Protein AF-A0A3B4HCM1-F1 (afdb_monomer_lite)

InterPro domains:
  IPR000276 G protein-coupled receptor, rhodopsin-like [PF00001] (5-69)
  IPR002962 Peropsin [PR01244] (8-19)
  IPR002962 Peropsin [PR01244] (32-47)
  IPR002962 Peropsin [PR01244] (48-59)
  IPR017452 GPCR, rhodopsin-like, 7TM [PS50262] (4-71)
  IPR050125 G-protein coupled receptor opsins [PTHR24240] (3-62)

Sequence (71 aa):
ILASNIVVLLMFVKFKELRTPTNFIIINLAFTDIGVAGIGYPMSAASDIHGSWKFGYAGCQVWFGLKTCIV

Secondary structure (DSSP, 8-state):
-HHHHHHHHHHHHH-GGG--HHHHHHHHHHHHHHHIIIIIHHHHHHHHHHTS--S-HHHHHHHHHHHHS--

Foldseek 3Di:
DLVVLVVLLVCCVVDVVQPDPVSVVSNVVSVVVNCCVVPVVVQVVVCVVVVARDPDDVVCCVNPRDPRHVD

Organism: NCBI:txid303518

Structure (mmCIF, N/CA/C/O backbone):
data_AF-A0A3B4HCM1-F1
#
_entry.id   AF-A0A3B4HCM1-F1
#
loop_
_atom_site.group_PDB
_atom_site.id
_atom_site.type_symbol
_atom_site.label_atom_id
_atom_site.label_alt_id
_atom_site.label_comp_id
_atom_site.label_asym_id
_atom_site.label_entity_id
_atom_site.label_seq_id
_atom_site.pdbx_PDB_ins_code
_atom_site.Cartn_x
_atom_site.Cartn_y
_atom_site.Cartn_z
_atom_site.occupancy
_atom_site.B_iso_or_equiv
_atom_site.auth_seq_id
_atom_site.auth_comp_id
_atom_site.auth_asym_id
_atom_site.auth_atom_id
_atom_site.pdbx_PDB_model_num
ATOM 1 N N . ILE A 1 1 ? -6.255 -11.400 -1.976 1.00 66.88 1 ILE A N 1
ATOM 2 C CA . ILE A 1 1 ? -5.963 -10.089 -1.347 1.00 66.88 1 ILE A CA 1
ATOM 3 C C . ILE A 1 1 ? -7.038 -9.045 -1.660 1.00 66.88 1 ILE A C 1
ATOM 5 O O . ILE A 1 1 ? -7.645 -8.544 -0.725 1.00 66.88 1 ILE A O 1
ATOM 9 N N . LEU A 1 2 ? -7.336 -8.737 -2.931 1.00 72.19 2 LEU A N 1
ATOM 10 C CA . LEU A 1 2 ? -8.297 -7.668 -3.263 1.00 72.19 2 LEU A CA 1
ATOM 11 C C . LEU A 1 2 ? -9.705 -7.928 -2.705 1.00 72.19 2 LEU A C 1
ATOM 13 O O . LEU A 1 2 ? -10.240 -7.085 -1.998 1.00 72.19 2 LEU A O 1
ATOM 17 N N . ALA A 1 3 ? -10.274 -9.115 -2.940 1.00 75.94 3 ALA A N 1
ATOM 18 C CA . ALA A 1 3 ? -11.618 -9.441 -2.457 1.00 75.94 3 ALA A CA 1
ATOM 19 C C . ALA A 1 3 ? -11.743 -9.351 -0.923 1.00 75.94 3 ALA A C 1
ATOM 21 O O . ALA A 1 3 ? -12.711 -8.790 -0.422 1.00 75.94 3 ALA A O 1
ATOM 22 N N . SER A 1 4 ? -10.748 -9.835 -0.172 1.00 77.19 4 SER A N 1
ATOM 23 C CA . SER A 1 4 ? -10.770 -9.800 1.296 1.00 77.19 4 SER A CA 1
ATOM 24 C C . SER A 1 4 ? -10.628 -8.381 1.846 1.00 77.19 4 SER A C 1
ATOM 26 O O . SER A 1 4 ? -11.399 -7.990 2.717 1.00 77.19 4 SER A O 1
ATOM 28 N N . ASN A 1 5 ? -9.703 -7.579 1.309 1.00 79.56 5 ASN A N 1
ATOM 29 C CA . ASN A 1 5 ? -9.482 -6.213 1.790 1.00 79.56 5 ASN A CA 1
ATOM 30 C C . ASN A 1 5 ? -10.611 -5.252 1.387 1.00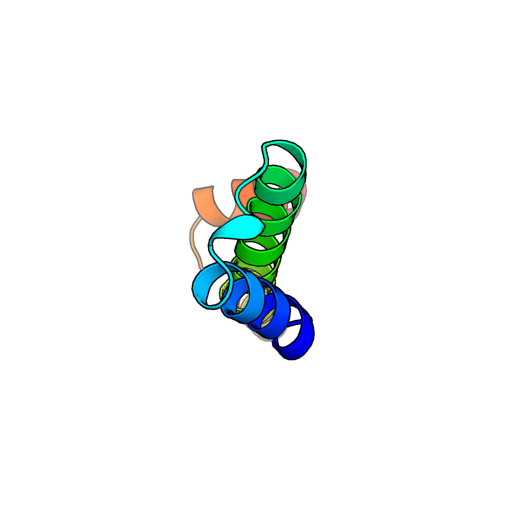 79.56 5 ASN A C 1
ATOM 32 O O . ASN A 1 5 ? -10.971 -4.370 2.163 1.00 79.56 5 ASN A O 1
ATOM 36 N N . ILE A 1 6 ? -11.248 -5.469 0.231 1.00 80.88 6 ILE A N 1
ATOM 37 C CA . ILE A 1 6 ? -12.444 -4.717 -0.178 1.00 80.88 6 ILE A CA 1
ATOM 38 C C . ILE A 1 6 ? -13.631 -5.047 0.735 1.00 80.88 6 ILE A C 1
ATOM 40 O O . ILE A 1 6 ? -14.339 -4.136 1.156 1.00 80.88 6 ILE A O 1
ATOM 44 N N . VAL A 1 7 ? -13.838 -6.320 1.090 1.00 83.25 7 VAL A N 1
ATOM 45 C CA . VAL A 1 7 ? -14.905 -6.722 2.025 1.00 83.25 7 VAL A CA 1
ATOM 46 C C . VAL A 1 7 ? -14.695 -6.102 3.407 1.00 83.25 7 VAL A C 1
ATOM 48 O O . VAL A 1 7 ? -15.657 -5.622 4.004 1.00 83.25 7 VAL A O 1
ATOM 51 N N . VAL A 1 8 ? -13.450 -6.040 3.888 1.00 81.25 8 VAL A N 1
ATOM 52 C CA . VAL A 1 8 ? -13.104 -5.344 5.138 1.00 81.25 8 VAL A CA 1
ATOM 53 C C . VAL A 1 8 ? -13.462 -3.858 5.042 1.00 81.25 8 VAL A C 1
ATOM 55 O O . VAL A 1 8 ? -14.156 -3.340 5.917 1.00 81.25 8 VAL A O 1
ATOM 58 N N . LEU A 1 9 ? -13.082 -3.182 3.953 1.00 79.44 9 LEU A N 1
ATOM 59 C CA . LEU A 1 9 ? -13.414 -1.769 3.743 1.00 79.44 9 LEU A CA 1
ATOM 60 C C . LEU A 1 9 ? -14.936 -1.537 3.682 1.00 79.44 9 LEU A C 1
ATOM 62 O O . LEU A 1 9 ? -15.453 -0.604 4.298 1.00 79.44 9 LEU A O 1
ATOM 66 N N . LEU A 1 10 ? -15.670 -2.413 2.989 1.00 81.50 10 LEU A N 1
ATOM 67 C CA . LEU A 1 10 ? -17.129 -2.358 2.871 1.00 81.50 10 LEU A CA 1
ATOM 68 C C . LEU A 1 10 ? -17.832 -2.594 4.214 1.00 81.50 10 LEU A C 1
ATOM 70 O O . LEU A 1 10 ? -18.778 -1.874 4.532 1.00 81.50 10 LEU A O 1
ATOM 74 N N . MET A 1 11 ? -17.358 -3.545 5.022 1.00 80.75 11 MET A N 1
ATOM 75 C CA . MET A 1 11 ? -17.846 -3.776 6.388 1.00 80.75 11 MET A CA 1
ATOM 76 C C . MET A 1 11 ? -17.691 -2.515 7.249 1.00 80.75 11 MET A C 1
ATOM 78 O O . MET A 1 11 ? -18.636 -2.116 7.926 1.00 80.75 11 MET A O 1
ATOM 82 N N . PHE A 1 12 ? -16.557 -1.818 7.155 1.00 77.19 12 PHE A N 1
ATOM 83 C CA . PHE A 1 12 ? -16.339 -0.562 7.879 1.00 77.19 12 PHE A CA 1
ATOM 84 C C . PHE A 1 12 ? -17.219 0.599 7.407 1.00 77.19 12 PHE A C 1
ATOM 86 O O . PHE A 1 12 ? -17.665 1.411 8.221 1.00 77.19 12 PHE A O 1
ATOM 93 N N . VAL A 1 13 ? -17.490 0.692 6.103 1.00 77.19 13 VAL A N 1
ATOM 94 C CA . VAL A 1 13 ? -18.415 1.700 5.560 1.00 77.19 13 VAL A CA 1
ATOM 95 C C . VAL A 1 13 ? -19.851 1.408 6.002 1.00 77.19 13 VAL A C 1
ATOM 97 O O . VAL A 1 13 ? -20.595 2.336 6.326 1.00 77.19 13 VAL A O 1
ATOM 100 N N . LYS A 1 14 ? -20.238 0.129 6.044 1.00 82.25 14 LYS A N 1
ATOM 101 C CA . LYS A 1 14 ? -21.596 -0.311 6.383 1.00 82.25 14 LYS A CA 1
ATOM 102 C C . LYS A 1 14 ? -21.894 -0.220 7.883 1.00 82.25 14 LYS A C 1
ATOM 104 O O . LYS A 1 14 ? -23.016 0.128 8.245 1.00 82.25 14 LYS A O 1
ATOM 109 N N . PHE A 1 15 ? -20.911 -0.480 8.745 1.00 79.06 15 PHE A N 1
ATOM 110 C CA . PHE A 1 15 ? -21.091 -0.530 10.195 1.00 79.06 15 PHE A CA 1
ATOM 111 C C . PHE A 1 15 ? -20.297 0.572 10.915 1.00 79.06 15 PHE A C 1
ATOM 113 O O . PHE A 1 15 ? -19.118 0.426 11.236 1.00 79.06 15 PHE A O 1
ATOM 120 N N . LYS A 1 16 ? -20.977 1.685 11.222 1.00 69.94 16 LYS A N 1
ATOM 121 C CA . LYS A 1 16 ? -20.403 2.840 11.942 1.00 69.94 16 LYS A CA 1
ATOM 122 C C . LYS A 1 16 ? -19.921 2.521 13.365 1.00 69.94 16 LYS A C 1
ATOM 124 O O . LYS A 1 16 ? -18.961 3.145 13.807 1.00 69.94 16 LYS A O 1
ATOM 129 N N . GLU A 1 17 ? -20.539 1.545 14.030 1.00 70.12 17 GLU A N 1
ATOM 130 C CA . GLU A 1 17 ? -20.179 1.075 15.381 1.00 70.12 17 GLU A CA 1
ATOM 131 C C . GLU A 1 17 ? -18.759 0.492 15.459 1.00 70.12 17 GLU A C 1
ATOM 133 O O . GLU A 1 17 ? -18.149 0.456 16.523 1.00 70.12 17 GLU A O 1
ATOM 138 N N . LEU A 1 18 ? -18.180 0.082 14.324 1.00 70.06 18 LEU A N 1
ATOM 139 C CA . LEU A 1 18 ? -16.818 -0.439 14.278 1.00 70.06 18 LEU A CA 1
ATOM 140 C C . LEU A 1 18 ? -15.743 0.663 14.200 1.00 70.06 18 LEU A C 1
ATOM 142 O O . LEU A 1 18 ? -14.567 0.343 14.072 1.00 70.06 18 LEU A O 1
ATOM 146 N N . ARG A 1 19 ? -16.060 1.959 14.306 1.00 74.19 19 ARG A N 1
ATOM 147 C CA . ARG A 1 19 ? -15.043 3.035 14.305 1.00 74.19 19 ARG A CA 1
ATOM 148 C C . ARG A 1 19 ? -14.348 3.199 15.661 1.00 74.19 19 ARG A C 1
ATOM 150 O O . ARG A 1 19 ? -14.386 4.263 16.270 1.00 74.19 19 ARG A O 1
ATOM 157 N N . THR A 1 20 ? -13.697 2.141 16.125 1.00 80.56 20 THR A N 1
ATOM 158 C CA . THR A 1 20 ? -12.826 2.151 17.306 1.00 80.56 20 THR A CA 1
ATOM 159 C C . THR A 1 20 ? -11.359 2.346 16.897 1.00 80.56 20 THR A C 1
ATOM 161 O O . THR A 1 20 ? -10.988 2.039 15.760 1.00 80.56 20 THR A O 1
ATOM 164 N N . PRO A 1 21 ? -10.486 2.844 17.791 1.00 74.50 21 PRO A N 1
ATOM 165 C CA . PRO A 1 21 ? -9.070 3.078 17.479 1.00 74.50 21 PRO A CA 1
ATOM 166 C C . PRO A 1 21 ? -8.340 1.815 16.993 1.00 74.50 21 PRO A C 1
ATOM 168 O O . PRO A 1 21 ? -7.541 1.884 16.062 1.00 74.50 21 PRO A O 1
ATOM 171 N N . THR A 1 22 ? -8.677 0.645 17.539 1.00 79.50 22 THR A N 1
ATOM 172 C CA . THR A 1 22 ? -8.146 -0.657 17.099 1.00 79.50 22 THR A CA 1
ATOM 173 C C . THR A 1 22 ? -8.494 -0.960 15.643 1.00 79.50 22 THR A C 1
ATOM 175 O O . THR A 1 22 ? -7.675 -1.459 14.876 1.00 79.50 22 THR A O 1
ATOM 178 N N . ASN A 1 23 ? -9.705 -0.601 15.236 1.00 82.25 23 ASN A N 1
ATOM 179 C CA . ASN A 1 23 ? -10.208 -0.855 13.899 1.00 82.25 23 ASN A CA 1
ATOM 180 C C . ASN A 1 23 ? -9.625 0.098 12.844 1.00 82.25 23 ASN A C 1
ATOM 182 O O . ASN A 1 23 ? -9.571 -0.247 11.665 1.00 82.25 23 ASN A O 1
ATOM 186 N N . PHE A 1 24 ? -9.109 1.258 13.253 1.00 82.94 24 PHE A N 1
ATOM 187 C CA . PHE A 1 24 ? -8.412 2.176 12.351 1.00 82.94 24 PHE A CA 1
ATOM 188 C C . PHE A 1 24 ? -7.114 1.571 11.790 1.00 82.94 24 PHE A C 1
ATOM 190 O O . 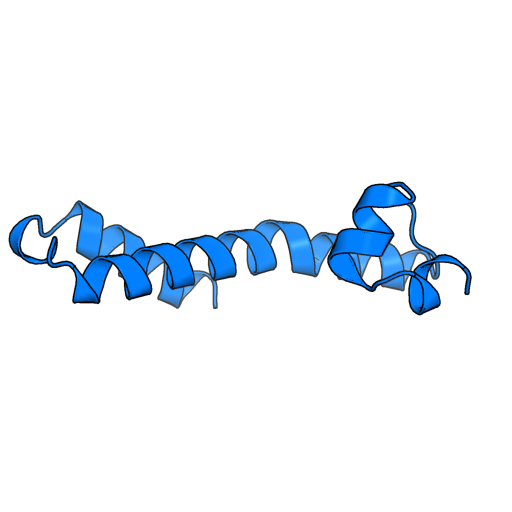PHE A 1 24 ? -6.764 1.814 10.635 1.00 82.94 24 PHE A O 1
ATOM 197 N N . ILE A 1 25 ? -6.429 0.729 12.571 1.00 86.94 25 ILE A N 1
ATOM 198 C CA . ILE A 1 25 ? -5.245 -0.016 12.116 1.00 86.94 25 ILE A CA 1
ATOM 199 C C . ILE A 1 25 ? -5.634 -0.978 10.988 1.00 86.94 25 ILE A C 1
ATOM 201 O O . ILE A 1 25 ? -4.970 -1.026 9.955 1.00 86.94 25 ILE A O 1
ATOM 205 N N . ILE A 1 26 ? -6.756 -1.684 11.153 1.00 86.69 26 ILE A N 1
ATOM 206 C CA . ILE A 1 26 ? -7.274 -2.640 10.165 1.00 86.69 26 ILE A CA 1
ATOM 207 C C . ILE A 1 26 ? -7.655 -1.923 8.863 1.00 86.69 26 ILE A C 1
ATOM 209 O O . ILE A 1 26 ? -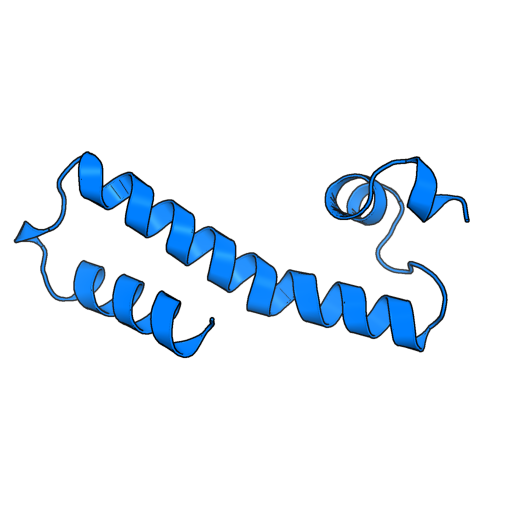7.355 -2.416 7.778 1.00 86.69 26 ILE A O 1
ATOM 213 N N . ILE A 1 27 ? -8.267 -0.737 8.953 1.00 84.81 27 ILE A N 1
ATOM 214 C CA . ILE A 1 27 ? -8.620 0.072 7.777 1.00 84.81 27 ILE A CA 1
ATOM 215 C C . ILE A 1 27 ? -7.367 0.513 7.013 1.00 84.81 27 ILE A C 1
ATOM 217 O O . ILE A 1 27 ? -7.322 0.372 5.792 1.00 84.81 27 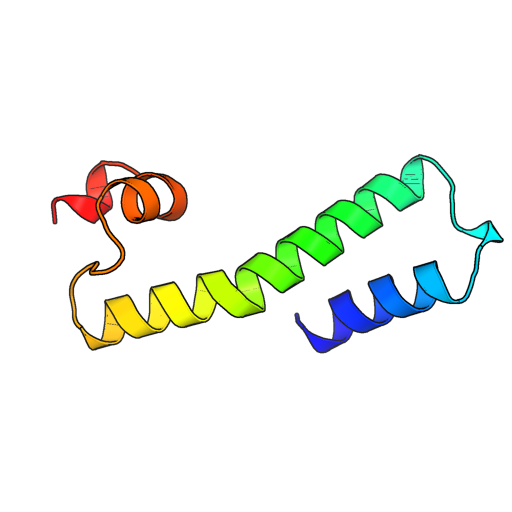ILE A O 1
ATOM 221 N N . ASN A 1 28 ? -6.350 1.030 7.711 1.00 87.81 28 ASN A N 1
ATOM 222 C CA . ASN A 1 28 ? -5.099 1.448 7.069 1.00 87.81 28 ASN A CA 1
ATOM 223 C C . ASN A 1 28 ? -4.381 0.275 6.400 1.00 87.81 28 ASN A C 1
ATOM 225 O O . ASN A 1 28 ? -3.865 0.423 5.292 1.00 87.81 28 ASN A O 1
ATOM 229 N N . LEU A 1 29 ? -4.380 -0.890 7.049 1.00 88.75 29 LEU A N 1
ATOM 230 C CA . LEU A 1 29 ? -3.812 -2.106 6.483 1.00 88.75 29 LEU A CA 1
ATOM 231 C C . LEU A 1 29 ? -4.553 -2.518 5.202 1.00 88.75 29 LEU A C 1
ATOM 233 O O . LEU A 1 29 ? -3.926 -2.645 4.155 1.00 88.75 29 LEU A O 1
ATOM 237 N N . ALA A 1 30 ? -5.887 -2.597 5.247 1.00 89.31 30 ALA A N 1
ATOM 238 C CA . ALA A 1 30 ? -6.699 -2.946 4.082 1.00 89.31 30 ALA A CA 1
ATOM 239 C C . ALA A 1 30 ? -6.520 -1.950 2.921 1.00 89.31 30 ALA A C 1
ATOM 241 O O . ALA A 1 30 ? -6.450 -2.356 1.761 1.00 89.31 30 ALA A O 1
ATOM 242 N N . PHE A 1 31 ? -6.417 -0.651 3.218 1.00 85.88 31 PHE A N 1
ATOM 243 C CA . PHE A 1 31 ? -6.157 0.378 2.210 1.00 85.88 31 PHE A CA 1
ATOM 244 C C . PHE A 1 31 ? -4.770 0.216 1.575 1.00 85.88 31 PHE A C 1
ATOM 246 O O . PHE A 1 31 ? -4.634 0.284 0.352 1.00 85.88 31 PHE A O 1
ATOM 253 N N . THR A 1 32 ? -3.757 -0.061 2.399 1.00 89.94 32 THR A N 1
ATOM 254 C CA . THR A 1 32 ? -2.384 -0.319 1.948 1.00 89.94 32 THR A CA 1
ATOM 255 C C . THR A 1 32 ? -2.335 -1.540 1.037 1.00 89.94 32 THR A C 1
ATOM 257 O O . THR A 1 32 ? -1.793 -1.458 -0.061 1.00 89.94 32 THR A O 1
ATOM 260 N N . ASP A 1 33 ? -2.973 -2.643 1.428 1.00 90.00 33 ASP A N 1
ATOM 261 C CA . ASP A 1 33 ? -3.025 -3.862 0.622 1.00 90.00 33 ASP A CA 1
ATOM 262 C C . ASP A 1 33 ? -3.744 -3.666 -0.716 1.00 90.00 33 ASP A C 1
ATOM 264 O O . ASP A 1 33 ? -3.320 -4.220 -1.729 1.00 90.00 33 ASP A O 1
ATOM 268 N N . ILE A 1 34 ? -4.832 -2.889 -0.754 1.00 87.38 34 ILE A N 1
ATOM 269 C CA . ILE A 1 34 ? -5.523 -2.576 -2.015 1.00 87.38 34 ILE A CA 1
ATOM 270 C C . ILE A 1 34 ? -4.616 -1.737 -2.920 1.00 87.38 34 ILE A C 1
ATOM 272 O O . ILE A 1 34 ? -4.539 -2.017 -4.115 1.00 87.38 34 ILE A O 1
ATOM 276 N N . GLY A 1 35 ? -3.902 -0.752 -2.369 1.00 87.75 35 GLY A N 1
ATOM 277 C CA . GLY A 1 35 ? -2.940 0.057 -3.121 1.00 87.75 35 GLY A CA 1
ATOM 278 C C . GLY A 1 35 ? -1.776 -0.774 -3.667 1.00 87.75 35 GLY A C 1
ATOM 279 O O . GLY A 1 35 ? -1.463 -0.703 -4.856 1.00 87.75 35 GLY A O 1
ATOM 280 N N . VAL A 1 36 ? -1.178 -1.628 -2.834 1.00 88.44 36 VAL A N 1
ATOM 281 C CA . VAL A 1 36 ? -0.118 -2.561 -3.247 1.00 88.44 36 VAL A CA 1
ATOM 282 C C . VAL A 1 36 ? -0.642 -3.527 -4.306 1.00 88.44 36 VAL A C 1
ATOM 284 O O . VAL A 1 36 ? 0.031 -3.758 -5.304 1.00 88.44 36 VAL A O 1
ATOM 287 N N . ALA A 1 37 ? -1.855 -4.054 -4.148 1.00 88.44 37 ALA A N 1
ATOM 288 C CA . ALA A 1 37 ? -2.390 -5.020 -5.092 1.00 88.44 37 ALA A CA 1
ATOM 289 C C . ALA A 1 37 ? -2.835 -4.412 -6.424 1.00 88.44 37 ALA A C 1
ATOM 291 O O . ALA A 1 37 ? -2.682 -5.044 -7.468 1.00 88.44 37 ALA A O 1
ATOM 292 N N . GLY A 1 38 ? -3.392 -3.202 -6.390 1.00 86.38 38 GLY A N 1
ATOM 293 C CA . GLY A 1 38 ? -3.887 -2.500 -7.569 1.00 86.38 38 GLY A CA 1
ATOM 294 C C . GLY A 1 38 ? -2.814 -1.724 -8.328 1.00 86.38 38 GLY A C 1
ATOM 295 O O . GLY A 1 38 ? -2.960 -1.533 -9.529 1.00 86.38 38 GLY A O 1
ATOM 296 N N . ILE A 1 39 ? -1.751 -1.277 -7.654 1.00 86.81 39 ILE A N 1
ATOM 297 C CA . ILE A 1 39 ? -0.688 -0.456 -8.256 1.00 86.81 39 ILE A CA 1
ATOM 298 C C . ILE A 1 39 ? 0.660 -1.160 -8.143 1.00 86.81 39 ILE A C 1
ATOM 300 O O . ILE A 1 39 ? 1.349 -1.310 -9.146 1.00 86.81 39 ILE A O 1
ATOM 304 N N . GLY A 1 40 ? 1.030 -1.632 -6.953 1.00 86.56 40 GLY A N 1
ATOM 305 C CA . GLY A 1 40 ? 2.327 -2.269 -6.714 1.00 86.56 40 GLY A CA 1
ATOM 306 C C . GLY A 1 40 ? 2.562 -3.511 -7.569 1.00 86.56 40 GLY A C 1
ATOM 307 O O . GLY A 1 40 ? 3.489 -3.525 -8.372 1.00 86.56 40 GLY A O 1
ATOM 308 N N . TYR A 1 41 ? 1.693 -4.517 -7.476 1.00 87.19 41 TYR A N 1
ATOM 309 C CA . TYR A 1 41 ? 1.826 -5.746 -8.262 1.00 87.19 41 TYR A CA 1
ATOM 310 C C . TYR A 1 41 ? 1.832 -5.530 -9.781 1.00 87.19 41 TYR A C 1
ATOM 312 O O . TYR A 1 41 ? 2.716 -6.090 -10.425 1.00 87.19 41 TYR A O 1
ATOM 320 N N . PRO A 1 42 ? 0.928 -4.742 -10.396 1.00 86.81 42 PRO A N 1
ATOM 321 C CA . PRO A 1 42 ? 1.001 -4.510 -11.838 1.00 86.81 42 PRO A CA 1
ATOM 322 C C . PRO A 1 42 ? 2.245 -3.718 -12.251 1.00 86.81 42 PRO A C 1
ATOM 324 O O . PRO A 1 42 ? 2.786 -3.964 -13.324 1.00 86.81 42 PRO A O 1
ATOM 327 N N . MET A 1 43 ? 2.740 -2.813 -11.407 1.00 86.06 43 MET A N 1
ATOM 328 C CA . MET A 1 43 ? 3.983 -2.076 -11.648 1.00 86.06 43 MET A CA 1
ATOM 329 C C . MET A 1 43 ? 5.214 -2.992 -11.584 1.00 86.06 43 MET A C 1
ATOM 331 O O . MET A 1 43 ? 6.101 -2.891 -12.436 1.00 86.06 43 MET A O 1
ATOM 335 N N . SER A 1 44 ? 5.243 -3.926 -10.630 1.00 86.19 44 SER A N 1
ATOM 336 C CA . SER A 1 44 ? 6.249 -4.992 -10.564 1.00 86.19 44 SER A CA 1
ATOM 337 C C . SER A 1 44 ? 6.155 -5.910 -11.783 1.00 86.19 44 SER A C 1
ATOM 339 O O . SER A 1 44 ? 7.146 -6.087 -12.478 1.00 86.19 44 SER A O 1
ATOM 341 N N . ALA A 1 45 ? 4.957 -6.390 -12.127 1.00 87.88 45 ALA A N 1
ATOM 342 C CA . ALA A 1 45 ? 4.746 -7.264 -13.280 1.00 87.88 45 ALA A CA 1
ATOM 343 C C . ALA A 1 45 ? 5.139 -6.590 -14.605 1.00 87.88 45 ALA A C 1
ATOM 345 O O . ALA A 1 45 ? 5.775 -7.207 -15.454 1.00 87.88 45 ALA A O 1
ATOM 346 N N . ALA A 1 46 ? 4.810 -5.308 -14.782 1.00 87.12 46 ALA A N 1
ATOM 347 C CA . ALA A 1 46 ? 5.233 -4.538 -15.948 1.00 87.12 46 ALA A CA 1
ATOM 348 C C . ALA A 1 46 ? 6.762 -4.408 -16.027 1.00 87.12 46 ALA A C 1
ATOM 350 O O . ALA A 1 46 ? 7.323 -4.489 -17.118 1.00 87.12 46 ALA A O 1
ATOM 351 N N . SER A 1 47 ? 7.430 -4.236 -14.884 1.00 85.81 47 SER A N 1
ATOM 352 C CA . SER A 1 47 ? 8.893 -4.141 -14.814 1.00 85.81 47 SER A CA 1
ATOM 353 C C . SER A 1 47 ? 9.569 -5.481 -15.101 1.00 85.81 47 SER A C 1
ATOM 355 O O . SER A 1 47 ? 10.563 -5.501 -15.821 1.00 85.81 47 SER A O 1
ATOM 357 N N . ASP A 1 48 ? 8.988 -6.586 -14.629 1.00 85.62 48 ASP A N 1
ATOM 358 C CA . ASP A 1 48 ? 9.453 -7.947 -14.916 1.00 85.62 48 ASP A CA 1
ATOM 359 C C . ASP A 1 48 ? 9.331 -8.275 -16.409 1.00 85.62 48 ASP A C 1
ATOM 361 O O . ASP A 1 48 ? 10.270 -8.792 -17.011 1.00 85.62 48 ASP A O 1
ATOM 365 N N . ILE A 1 49 ? 8.210 -7.907 -17.043 1.00 87.12 49 ILE A N 1
ATOM 366 C CA . ILE A 1 49 ? 8.004 -8.099 -18.490 1.00 87.12 49 ILE A CA 1
ATOM 367 C C . ILE A 1 49 ? 9.017 -7.282 -19.305 1.00 87.12 49 ILE A C 1
ATOM 369 O O . ILE A 1 49 ? 9.487 -7.738 -20.346 1.00 87.12 49 ILE A O 1
ATOM 373 N N . HIS A 1 50 ? 9.354 -6.073 -18.853 1.00 82.94 50 HIS A N 1
ATOM 374 C CA . HIS A 1 50 ? 10.319 -5.203 -19.531 1.00 82.94 50 HIS A CA 1
ATOM 375 C C . HIS A 1 50 ? 11.782 -5.477 -19.146 1.00 82.94 50 HIS A C 1
ATOM 377 O O . HIS A 1 50 ? 12.682 -4.839 -19.700 1.00 82.94 50 HIS A O 1
ATOM 383 N N . GLY A 1 51 ? 12.024 -6.357 -18.168 1.00 81.31 51 GLY A N 1
ATOM 384 C CA . GLY A 1 51 ? 13.341 -6.642 -17.594 1.00 81.31 51 GLY A CA 1
ATOM 385 C C . GLY A 1 51 ? 14.054 -5.427 -16.987 1.00 81.31 51 GLY A C 1
ATOM 386 O O . GLY A 1 51 ? 15.257 -5.482 -16.762 1.00 81.31 51 GLY A O 1
ATOM 387 N N . SER A 1 52 ? 13.357 -4.302 -16.795 1.00 78.31 52 SER A N 1
ATOM 388 C CA . SER A 1 52 ? 13.929 -3.053 -16.285 1.00 78.31 52 SER A CA 1
ATOM 389 C C . SER A 1 52 ? 12.843 -2.121 -15.752 1.00 78.31 52 SER A C 1
ATOM 391 O O . SER A 1 52 ? 11.727 -2.061 -16.275 1.00 78.31 52 SER A O 1
ATOM 393 N N . TRP A 1 53 ? 13.177 -1.344 -14.722 1.00 82.25 53 TRP A N 1
ATOM 394 C CA . TRP A 1 53 ? 12.245 -0.389 -14.135 1.00 82.25 53 TRP A CA 1
ATOM 395 C C . TRP A 1 53 ? 12.078 0.866 -15.003 1.00 82.25 53 TRP A C 1
ATOM 397 O O . TRP A 1 53 ? 13.037 1.598 -15.256 1.00 82.25 53 TRP A O 1
ATOM 407 N N . LYS A 1 54 ? 10.841 1.166 -15.422 1.00 79.44 54 LYS A N 1
ATOM 408 C CA . LYS A 1 54 ? 10.530 2.316 -16.301 1.00 79.44 54 LYS A CA 1
ATOM 409 C C . LYS A 1 54 ? 9.745 3.448 -15.638 1.00 79.44 54 LYS A C 1
ATOM 411 O O . LYS A 1 54 ? 9.619 4.519 -16.220 1.00 79.44 54 LYS A O 1
ATOM 416 N N . PHE A 1 55 ? 9.271 3.271 -14.410 1.00 82.12 55 PHE A N 1
ATOM 417 C CA . PHE A 1 55 ? 8.405 4.241 -13.725 1.00 82.12 55 PHE A CA 1
ATOM 418 C C . PHE A 1 55 ? 9.177 5.340 -12.964 1.00 82.12 55 PHE A C 1
ATOM 420 O O . PHE A 1 55 ? 8.697 5.892 -11.975 1.00 82.12 55 PHE A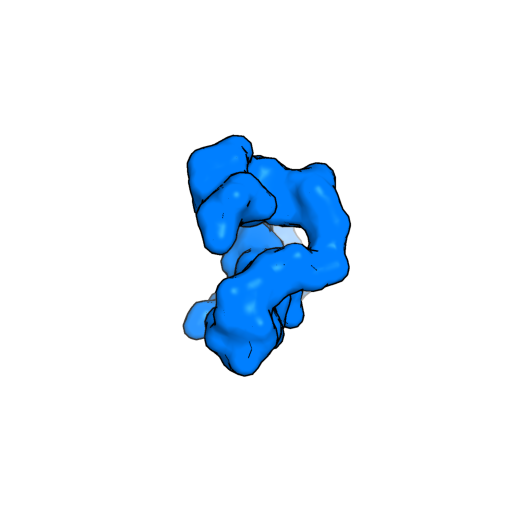 O 1
ATOM 427 N N . GLY A 1 56 ? 10.397 5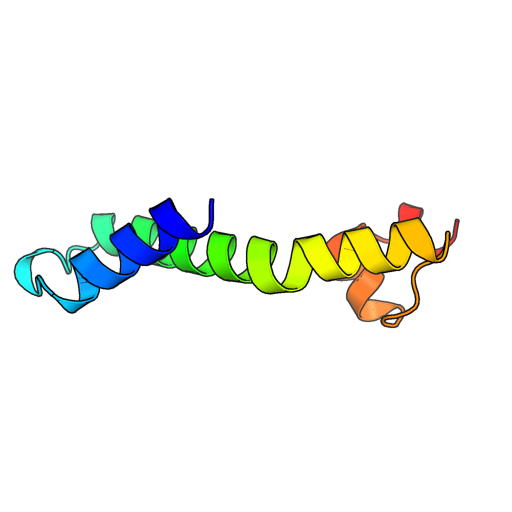.649 -13.411 1.00 81.44 56 GLY A N 1
ATOM 428 C CA . GLY A 1 56 ? 11.254 6.684 -12.832 1.00 81.44 56 GLY A CA 1
ATOM 429 C C . GLY A 1 56 ? 12.021 6.258 -11.573 1.00 81.44 56 GLY A C 1
ATOM 430 O O . GLY A 1 56 ? 11.636 5.345 -10.845 1.00 81.44 56 GLY A O 1
ATOM 431 N N . TYR A 1 57 ? 13.129 6.953 -11.307 1.00 80.00 57 TYR A N 1
ATOM 432 C CA . TYR A 1 57 ? 14.085 6.607 -10.247 1.00 80.00 57 TYR A CA 1
ATOM 433 C C . TYR A 1 57 ? 13.493 6.696 -8.832 1.00 80.00 57 TYR A C 1
ATOM 435 O O . TYR A 1 57 ? 13.723 5.813 -8.009 1.00 80.00 57 TYR A O 1
ATOM 443 N N . ALA A 1 58 ? 12.668 7.715 -8.569 1.00 81.25 58 ALA A N 1
ATOM 444 C CA . ALA A 1 58 ? 11.993 7.876 -7.281 1.00 81.25 58 ALA A CA 1
ATOM 445 C C . ALA A 1 58 ? 11.017 6.722 -6.993 1.00 81.25 58 ALA A C 1
ATOM 447 O O . ALA A 1 58 ? 11.030 6.169 -5.898 1.00 81.25 58 ALA A O 1
ATOM 448 N N . GLY A 1 59 ? 10.224 6.305 -7.989 1.00 81.12 59 GLY A N 1
ATOM 449 C CA . GLY A 1 59 ? 9.316 5.163 -7.844 1.00 81.12 59 GLY A CA 1
ATOM 450 C C . GLY A 1 59 ? 10.071 3.865 -7.568 1.00 81.12 59 GLY A C 1
ATOM 451 O O . GLY A 1 59 ? 9.652 3.071 -6.732 1.00 81.12 59 GLY A O 1
ATOM 452 N N . CYS A 1 60 ? 11.224 3.687 -8.213 1.00 83.62 60 CYS A N 1
ATOM 453 C CA . CYS A 1 60 ? 12.058 2.520 -7.981 1.00 83.62 60 CYS A CA 1
ATOM 454 C C . CYS A 1 60 ? 12.651 2.503 -6.569 1.00 83.62 60 CYS A C 1
ATOM 456 O O . CYS A 1 60 ? 12.606 1.479 -5.892 1.00 83.62 60 CYS A O 1
ATOM 458 N N . GLN A 1 61 ? 13.177 3.640 -6.095 1.00 83.94 61 GLN A N 1
ATOM 459 C CA . GLN A 1 61 ? 13.708 3.744 -4.734 1.00 83.94 61 GLN A CA 1
ATOM 460 C C . GLN A 1 61 ? 12.644 3.423 -3.685 1.00 83.94 61 GLN A C 1
ATOM 462 O O . GLN A 1 61 ? 12.946 2.735 -2.713 1.00 83.94 61 GLN A O 1
ATOM 467 N N . VAL A 1 62 ? 11.416 3.902 -3.887 1.00 82.62 62 VAL A N 1
ATOM 468 C CA . VAL A 1 62 ? 10.306 3.649 -2.966 1.00 82.62 62 VAL A CA 1
ATOM 469 C C . VAL A 1 62 ? 9.892 2.176 -2.983 1.00 82.62 62 VAL A C 1
ATOM 471 O O . VAL A 1 62 ? 9.602 1.640 -1.917 1.00 82.62 62 VAL A O 1
ATOM 474 N N . TRP A 1 63 ? 9.899 1.506 -4.147 1.00 81.94 63 TRP A N 1
ATOM 475 C CA . TRP A 1 63 ? 9.454 0.108 -4.227 1.00 81.94 63 TRP A CA 1
ATOM 476 C C . TRP A 1 63 ? 10.509 -0.958 -3.963 1.00 81.94 63 TRP A C 1
ATOM 478 O O . TRP A 1 63 ? 10.221 -1.946 -3.292 1.00 81.94 63 TRP A O 1
ATOM 488 N N . PHE A 1 64 ? 11.715 -0.779 -4.490 1.00 80.88 64 PHE A N 1
ATOM 489 C CA . PHE A 1 64 ? 12.768 -1.794 -4.462 1.00 80.88 64 PHE A CA 1
ATOM 490 C C . PHE A 1 64 ? 14.074 -1.312 -3.814 1.00 80.88 64 PHE A C 1
ATOM 492 O O . PHE A 1 64 ? 15.001 -2.103 -3.633 1.00 80.88 64 PHE A O 1
ATOM 499 N N . GLY A 1 65 ? 14.160 -0.033 -3.437 1.00 79.31 65 GLY A N 1
ATOM 500 C CA . GLY A 1 65 ? 15.367 0.560 -2.863 1.00 79.31 65 GLY A CA 1
ATOM 501 C C . GLY A 1 65 ? 16.489 0.781 -3.885 1.00 79.31 65 GLY A C 1
ATOM 502 O O . GLY A 1 65 ? 16.434 0.336 -5.025 1.00 79.31 65 GLY A O 1
ATOM 503 N N . LEU A 1 66 ? 17.555 1.478 -3.474 1.00 71.19 66 LEU A N 1
ATOM 504 C CA . LEU A 1 66 ? 18.627 1.953 -4.370 1.00 71.19 66 LEU A CA 1
ATOM 505 C C . LEU A 1 66 ? 19.300 0.843 -5.203 1.00 71.19 66 LEU A C 1
ATOM 507 O O . LEU A 1 66 ? 19.739 1.085 -6.324 1.00 71.19 66 LEU A O 1
ATOM 511 N N . LYS A 1 67 ? 19.416 -0.359 -4.626 1.00 65.00 67 LYS A N 1
ATOM 512 C CA . LYS A 1 67 ? 20.205 -1.475 -5.166 1.00 65.00 67 LYS A CA 1
ATOM 513 C C . LYS A 1 67 ? 19.573 -2.098 -6.407 1.00 65.00 67 LYS A C 1
ATOM 515 O O . LYS A 1 67 ? 20.297 -2.416 -7.335 1.00 65.00 67 LYS A O 1
ATOM 520 N N . THR A 1 68 ? 18.254 -2.241 -6.431 1.00 71.38 68 THR A N 1
ATOM 521 C CA . THR A 1 68 ? 17.524 -2.925 -7.512 1.00 71.38 68 THR A CA 1
ATOM 522 C C . THR A 1 68 ? 17.212 -1.990 -8.685 1.00 71.38 68 THR A C 1
ATOM 524 O O . THR A 1 68 ? 16.816 -2.440 -9.745 1.00 71.38 68 THR A O 1
ATOM 527 N N . CYS A 1 69 ? 17.400 -0.680 -8.512 1.00 66.88 69 CYS A N 1
ATOM 528 C CA . CYS A 1 69 ? 17.097 0.336 -9.527 1.00 66.88 69 CYS A CA 1
ATOM 529 C C . CYS A 1 69 ? 18.240 0.647 -10.488 1.00 66.88 69 CYS A C 1
ATOM 531 O O . CYS A 1 69 ? 18.027 1.319 -11.494 1.00 66.88 69 CYS A O 1
ATOM 533 N N . ILE A 1 70 ? 19.457 0.266 -10.104 1.00 64.69 70 ILE A N 1
ATOM 534 C CA . ILE A 1 70 ? 20.704 0.531 -10.837 1.00 64.69 70 ILE A CA 1
ATOM 535 C C . ILE A 1 70 ? 21.182 -0.738 -11.570 1.00 64.69 70 ILE A C 1
ATOM 537 O O . ILE A 1 70 ? 22.099 -0.669 -12.386 1.00 64.69 70 ILE A O 1
ATOM 541 N N . VAL A 1 71 ? 20.556 -1.879 -11.272 1.00 59.12 71 VAL A N 1
ATOM 542 C CA . VAL A 1 71 ? 20.766 -3.181 -11.918 1.00 59.12 71 VAL A CA 1
ATOM 543 C C . VAL A 1 71 ? 19.686 -3.367 -12.974 1.00 59.12 71 VAL A C 1
ATOM 545 O O . VAL A 1 71 ? 20.037 -3.860 -14.064 1.00 59.12 71 VAL A O 1
#

pLDDT: mean 80.86, std 6.79, range [59.12, 90.0]

Radius of gyration: 16.12 Å; chains: 1; bounding box: 42×18×37 Å